Protein AF-A0A2U1RMK5-F1 (afdb_monomer_lite)

Sequence (136 aa):
MNGTSLISNRWVVGVALLLYGALLWGGFQWIYRAEIELQRLAHATETPNPERTGRVYEAIMRSPVKRTNLETFVALGDLLERTERWNEAILVWRHTVAVAPENHGFRWRLALALHNAGRYTEAERYFAELLGEEAT

Foldseek 3Di:
DDPPPQVVDPVSVVVVVVVVVVVVVVVVCVLCVLVVLLVVLLPDPDQDDVVSLVVSLVSPVVDQDAPVCLVSLVSNLSNCVSNLVLVSSLVSLVRSCVRCVVDLVSLLSNLVSCVSVVVPVVSVVSVVVSVVVVVD

Structure (mmCIF, N/CA/C/O backbone):
data_AF-A0A2U1RMK5-F1
#
_entry.id   AF-A0A2U1RMK5-F1
#
loop_
_atom_site.group_PDB
_atom_site.id
_atom_site.type_symbol
_atom_site.label_atom_id
_atom_site.label_alt_id
_atom_site.label_comp_id
_atom_site.label_asym_id
_atom_site.label_entity_id
_atom_site.label_seq_id
_atom_site.pdbx_PDB_ins_code
_atom_site.Cartn_x
_atom_site.Cartn_y
_atom_site.Cartn_z
_atom_site.occupancy
_atom_site.B_iso_or_equiv
_atom_site.auth_seq_id
_atom_site.auth_comp_id
_atom_site.auth_asym_id
_atom_site.auth_atom_id
_atom_site.pdbx_PDB_model_num
ATOM 1 N N . MET A 1 1 ? 21.587 17.405 -53.757 1.00 44.19 1 MET A N 1
ATOM 2 C CA . MET A 1 1 ? 22.485 17.111 -52.616 1.00 44.19 1 MET A CA 1
ATOM 3 C C . MET A 1 1 ? 21.821 16.009 -51.809 1.00 44.19 1 MET A C 1
ATOM 5 O O . MET A 1 1 ? 20.700 16.189 -51.356 1.00 44.19 1 MET A O 1
ATOM 9 N N . ASN A 1 2 ? 22.432 14.825 -51.804 1.00 46.16 2 ASN A N 1
ATOM 10 C CA . ASN A 1 2 ? 21.753 13.548 -51.568 1.00 46.16 2 ASN A CA 1
ATOM 11 C C . ASN A 1 2 ? 21.594 13.261 -50.067 1.00 46.16 2 ASN A C 1
ATOM 13 O O . ASN A 1 2 ? 22.571 12.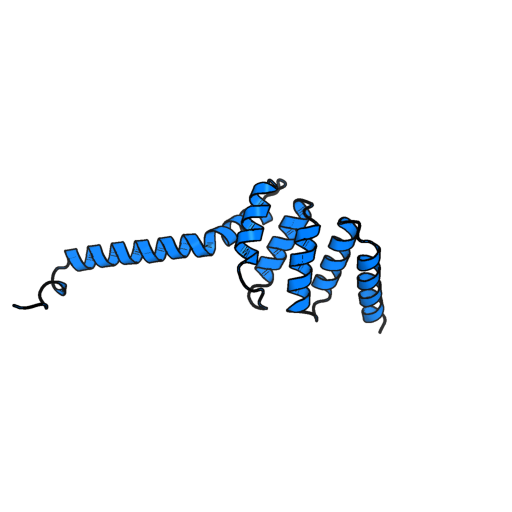941 -49.399 1.00 46.16 2 ASN A O 1
ATOM 17 N N . GLY A 1 3 ? 20.365 13.336 -49.548 1.00 57.88 3 GLY A N 1
ATOM 18 C CA . GLY A 1 3 ? 20.036 13.061 -48.139 1.00 57.88 3 GLY A CA 1
ATOM 19 C C . GLY A 1 3 ? 20.072 11.580 -47.728 1.00 57.88 3 GLY A C 1
ATOM 20 O O . GLY A 1 3 ? 19.752 11.255 -46.592 1.00 57.88 3 GLY A O 1
ATOM 21 N N . THR A 1 4 ? 20.455 10.670 -48.627 1.00 57.97 4 THR A N 1
ATOM 22 C CA . THR A 1 4 ? 20.404 9.212 -48.419 1.00 57.97 4 THR A CA 1
ATOM 23 C C . THR A 1 4 ? 21.724 8.584 -47.957 1.00 57.97 4 THR A C 1
ATOM 25 O O . THR A 1 4 ? 21.741 7.405 -47.613 1.00 57.97 4 THR A O 1
ATOM 28 N N . SER A 1 5 ? 22.833 9.332 -47.887 1.00 56.56 5 SER A N 1
ATOM 29 C CA . SER A 1 5 ? 24.145 8.774 -47.508 1.00 56.56 5 SER A CA 1
ATOM 30 C C . SER A 1 5 ? 24.371 8.631 -45.996 1.00 56.56 5 SER A C 1
ATOM 32 O O . SER A 1 5 ? 25.271 7.896 -45.590 1.00 56.56 5 SER A O 1
ATOM 34 N N . LEU A 1 6 ? 23.555 9.270 -45.147 1.00 56.69 6 LEU A N 1
ATOM 35 C CA . LEU A 1 6 ? 23.748 9.229 -43.689 1.00 56.69 6 LEU A CA 1
ATOM 36 C C . LEU A 1 6 ? 23.438 7.845 -43.081 1.00 56.69 6 LEU A C 1
ATOM 38 O O . LEU A 1 6 ? 24.065 7.445 -42.104 1.00 56.69 6 LEU A O 1
ATOM 42 N N . ILE A 1 7 ? 22.508 7.096 -43.687 1.00 58.53 7 ILE A N 1
ATOM 43 C CA . ILE A 1 7 ? 22.013 5.800 -43.183 1.00 58.53 7 ILE A CA 1
ATOM 44 C C . ILE A 1 7 ? 22.965 4.641 -43.558 1.00 58.53 7 ILE A C 1
ATOM 46 O O . ILE A 1 7 ? 22.939 3.584 -42.936 1.00 58.53 7 ILE A O 1
ATOM 50 N N . SER A 1 8 ? 23.869 4.837 -44.527 1.00 62.75 8 SER A N 1
ATOM 51 C CA . SER A 1 8 ? 24.834 3.806 -44.949 1.00 62.75 8 SER A CA 1
ATOM 52 C C . SER A 1 8 ? 26.025 3.656 -43.995 1.00 62.75 8 SER A C 1
ATOM 54 O O . SER A 1 8 ? 26.783 2.687 -44.107 1.00 62.75 8 SER A O 1
ATOM 56 N N . ASN A 1 9 ? 26.241 4.609 -43.085 1.00 75.38 9 ASN A N 1
ATOM 57 C CA . ASN A 1 9 ? 27.411 4.591 -42.221 1.00 75.38 9 ASN A CA 1
ATOM 58 C C . ASN A 1 9 ? 27.142 3.740 -40.969 1.00 75.38 9 ASN A C 1
ATOM 60 O O . ASN A 1 9 ? 26.417 4.156 -40.063 1.00 75.38 9 ASN A O 1
ATOM 64 N N . ARG A 1 10 ? 27.752 2.546 -40.909 1.00 73.88 10 ARG A N 1
ATOM 65 C CA . ARG A 1 10 ? 27.575 1.562 -39.818 1.00 73.88 10 ARG A CA 1
ATOM 66 C C . ARG A 1 10 ? 27.809 2.165 -38.427 1.00 73.88 10 ARG A C 1
ATOM 68 O O . ARG A 1 10 ? 27.163 1.748 -37.471 1.00 73.88 10 ARG A O 1
ATOM 75 N N . TRP A 1 11 ? 28.692 3.160 -38.318 1.00 77.56 11 TRP A N 1
ATOM 76 C CA . TRP A 1 11 ? 28.958 3.869 -37.065 1.00 77.56 11 TRP A CA 1
ATOM 77 C C . TRP A 1 11 ? 27.783 4.752 -36.614 1.00 77.56 11 TRP A C 1
ATOM 79 O O . TRP A 1 11 ? 27.412 4.711 -35.446 1.00 77.56 11 TRP A O 1
ATOM 89 N N . VAL A 1 12 ? 27.141 5.481 -37.533 1.00 83.12 12 VAL A N 1
ATOM 90 C CA . VAL A 1 12 ? 25.983 6.342 -37.218 1.00 83.12 12 VAL A CA 1
ATOM 91 C C . VAL A 1 12 ? 24.797 5.495 -36.760 1.00 83.12 12 VAL A C 1
ATOM 93 O O . VAL A 1 12 ? 24.150 5.830 -35.771 1.00 83.12 12 VAL A O 1
ATOM 96 N N . VAL A 1 13 ? 24.560 4.356 -37.419 1.00 82.31 13 VAL A N 1
ATOM 97 C CA . VAL A 1 13 ? 23.532 3.388 -37.004 1.00 82.31 13 VAL A CA 1
ATOM 98 C C . VAL A 1 13 ? 23.850 2.809 -35.621 1.00 82.31 13 VAL A C 1
ATOM 100 O O . VAL A 1 13 ? 22.961 2.716 -34.780 1.00 82.31 13 VAL A O 1
ATOM 103 N N . GLY A 1 14 ? 25.117 2.481 -35.346 1.00 85.25 14 GLY A N 1
ATOM 104 C CA . GLY A 1 14 ? 25.553 2.008 -34.029 1.00 85.25 14 GLY A CA 1
ATOM 105 C C . GLY A 1 14 ? 25.320 3.033 -32.915 1.00 85.25 14 GLY A C 1
ATOM 106 O O . GLY A 1 14 ? 24.759 2.693 -31.877 1.00 85.25 14 GLY A O 1
ATOM 107 N N . VAL A 1 15 ? 25.679 4.300 -33.142 1.00 87.56 15 VAL A N 1
ATOM 108 C CA . VAL A 1 15 ? 25.441 5.388 -32.178 1.00 87.56 15 VAL A CA 1
ATOM 109 C C . VAL A 1 15 ? 23.943 5.628 -31.975 1.00 87.56 15 VAL A C 1
ATOM 111 O O . VAL A 1 15 ? 23.498 5.767 -30.838 1.00 87.56 15 VAL A O 1
ATOM 114 N N . ALA A 1 16 ? 23.147 5.613 -33.047 1.00 84.88 16 ALA A N 1
ATOM 115 C CA . ALA A 1 16 ? 21.697 5.762 -32.953 1.00 84.88 16 ALA A CA 1
ATOM 116 C C . ALA A 1 16 ? 21.050 4.630 -32.134 1.00 84.88 16 ALA A C 1
ATOM 118 O O . ALA A 1 16 ? 20.191 4.899 -31.296 1.00 84.88 16 ALA A O 1
ATOM 119 N N . LEU A 1 17 ? 21.501 3.383 -32.311 1.00 89.44 17 LEU A N 1
ATOM 120 C CA . LEU A 1 17 ? 21.035 2.237 -31.525 1.00 89.44 17 LEU A CA 1
ATOM 121 C C . LEU A 1 17 ? 21.429 2.344 -30.047 1.00 89.44 17 LEU A C 1
ATOM 123 O O . LEU A 1 17 ? 20.614 2.029 -29.183 1.00 89.44 17 LEU A O 1
ATOM 127 N N . LEU A 1 18 ? 22.639 2.824 -29.741 1.00 90.31 18 LEU A N 1
ATOM 128 C CA . LEU A 1 18 ? 23.075 3.050 -28.359 1.00 90.31 18 LEU A CA 1
ATOM 129 C C . LEU A 1 18 ? 22.246 4.138 -27.667 1.00 90.31 18 LEU A C 1
ATOM 131 O O . LEU A 1 18 ? 21.812 3.945 -26.532 1.00 90.31 18 LEU A O 1
ATOM 135 N N . LEU A 1 19 ? 21.979 5.255 -28.350 1.00 88.44 19 LEU A N 1
ATOM 136 C CA . LEU A 1 19 ? 21.134 6.327 -27.813 1.00 88.44 19 LEU A CA 1
ATOM 137 C C . LEU A 1 19 ? 19.687 5.861 -27.620 1.00 88.44 19 LEU A C 1
ATOM 139 O O . LEU A 1 19 ? 19.083 6.147 -26.587 1.00 88.44 19 LEU A O 1
ATOM 143 N N . TYR A 1 20 ? 19.151 5.099 -28.575 1.00 89.31 20 TYR A N 1
ATOM 144 C CA . TYR A 1 20 ? 17.823 4.500 -28.468 1.00 89.31 20 TYR A CA 1
ATOM 145 C C . TYR A 1 20 ? 17.737 3.525 -27.284 1.00 89.31 20 TYR A C 1
ATOM 147 O O . TYR A 1 20 ? 16.811 3.611 -26.478 1.00 89.31 20 TYR A O 1
ATOM 155 N N . GLY A 1 21 ? 18.742 2.660 -27.115 1.00 90.44 21 GLY A N 1
ATOM 156 C CA . GLY A 1 21 ? 18.846 1.755 -25.971 1.00 90.44 21 GLY A CA 1
ATOM 157 C C . GLY A 1 21 ? 18.919 2.493 -24.634 1.00 90.44 21 GLY A C 1
ATOM 158 O O . GLY A 1 21 ? 18.223 2.117 -23.695 1.00 90.44 21 GLY A O 1
ATOM 159 N N . ALA A 1 22 ? 19.691 3.581 -24.550 1.00 87.75 22 ALA A N 1
ATOM 160 C CA . ALA A 1 22 ? 19.784 4.403 -23.344 1.00 87.75 22 ALA A CA 1
ATOM 161 C C . ALA A 1 22 ? 18.449 5.086 -22.992 1.00 87.75 22 ALA A C 1
ATOM 163 O O . ALA A 1 22 ? 18.079 5.138 -21.818 1.00 87.75 22 ALA A O 1
ATOM 164 N N . LEU A 1 23 ? 17.699 5.556 -23.995 1.00 87.38 23 LEU A N 1
ATOM 165 C CA . LEU A 1 23 ? 16.365 6.131 -23.802 1.00 87.38 23 LEU A CA 1
ATOM 166 C C . LEU A 1 23 ? 15.363 5.094 -23.285 1.00 87.38 23 LEU A C 1
ATOM 168 O O . LEU A 1 23 ? 14.650 5.358 -22.315 1.00 87.38 23 LEU A O 1
ATOM 172 N N . LEU A 1 24 ? 15.335 3.906 -23.898 1.00 88.38 24 LEU A N 1
ATOM 173 C CA . LEU A 1 24 ? 14.484 2.804 -23.449 1.00 88.38 24 LEU A CA 1
ATOM 174 C C . LEU A 1 24 ? 14.847 2.356 -22.029 1.00 88.38 24 LEU A C 1
ATOM 176 O O . LEU A 1 24 ? 13.962 2.183 -21.193 1.00 88.38 24 LEU A O 1
ATOM 180 N N . TRP A 1 25 ? 16.141 2.218 -21.737 1.00 85.00 25 TRP A N 1
ATOM 181 C CA . TRP A 1 25 ? 16.637 1.828 -20.419 1.00 85.00 25 TRP A CA 1
ATOM 182 C C . TRP A 1 25 ? 16.280 2.854 -19.339 1.00 85.00 25 TRP A C 1
ATOM 184 O O . TRP A 1 25 ? 15.797 2.485 -18.270 1.00 85.00 25 TRP A O 1
ATOM 194 N N . GLY A 1 26 ? 16.461 4.148 -19.619 1.00 84.69 26 GLY A N 1
ATOM 195 C CA . GLY A 1 26 ? 16.088 5.226 -18.703 1.00 84.69 26 GLY A CA 1
ATOM 196 C C . GLY A 1 26 ? 14.582 5.274 -18.437 1.00 84.69 26 GLY A C 1
ATOM 197 O O . GLY A 1 26 ? 14.165 5.394 -17.285 1.00 84.69 26 GLY A O 1
ATOM 198 N N . GLY A 1 27 ? 13.764 5.108 -19.482 1.00 79.75 27 GLY A N 1
ATOM 199 C CA . GLY A 1 27 ? 12.308 5.016 -19.351 1.00 79.75 27 GLY A CA 1
ATOM 200 C C . GLY A 1 27 ? 11.871 3.810 -18.516 1.00 79.75 27 GLY A C 1
ATOM 201 O O . GLY A 1 27 ? 11.044 3.951 -17.617 1.00 79.75 27 GLY A O 1
ATOM 202 N N . PHE A 1 28 ? 12.482 2.643 -18.747 1.00 79.38 28 PHE A N 1
ATOM 203 C CA . PHE A 1 28 ? 12.240 1.433 -17.959 1.00 79.38 28 PHE A CA 1
ATOM 204 C C . PHE A 1 28 ? 12.594 1.642 -16.481 1.00 79.38 28 PHE A C 1
ATOM 206 O O . PHE A 1 28 ? 11.780 1.366 -15.603 1.00 79.38 28 PHE A O 1
ATOM 213 N N . GLN A 1 29 ? 13.767 2.209 -16.192 1.00 76.31 29 GLN A N 1
ATOM 214 C CA . GLN A 1 29 ? 14.163 2.529 -14.821 1.00 76.31 29 GLN A CA 1
ATOM 215 C C . GLN A 1 29 ? 13.163 3.476 -14.151 1.00 76.31 29 GLN A C 1
ATOM 217 O O . GLN A 1 29 ? 12.766 3.228 -13.019 1.00 76.31 29 GLN A O 1
ATOM 222 N N . TRP A 1 30 ? 12.705 4.526 -14.835 1.00 73.25 30 TRP A N 1
ATOM 223 C CA . TRP A 1 30 ? 11.747 5.474 -14.261 1.00 73.25 30 TRP A CA 1
ATOM 224 C C . TRP A 1 30 ? 10.415 4.801 -13.903 1.00 73.25 30 TRP A C 1
ATOM 226 O O . TRP A 1 30 ? 9.907 5.008 -12.801 1.00 73.25 30 TRP A O 1
ATOM 236 N N . ILE A 1 31 ? 9.873 3.977 -14.805 1.00 72.88 31 ILE A N 1
ATOM 237 C CA . ILE A 1 31 ? 8.565 3.329 -14.628 1.00 72.88 31 ILE A CA 1
ATOM 238 C C . ILE A 1 31 ? 8.600 2.291 -13.498 1.00 72.88 31 ILE A C 1
ATOM 240 O O . ILE A 1 31 ? 7.694 2.264 -12.671 1.00 72.88 31 ILE A O 1
ATOM 244 N N . TYR A 1 32 ? 9.650 1.468 -13.420 1.00 80.19 32 TYR A N 1
ATOM 245 C CA . TYR A 1 32 ? 9.694 0.336 -12.485 1.00 80.19 32 TYR A CA 1
ATOM 246 C C . TYR A 1 32 ? 10.392 0.637 -11.157 1.00 80.19 32 TYR A C 1
ATOM 248 O O . TYR A 1 32 ? 10.329 -0.179 -10.240 1.00 80.19 32 TYR A O 1
ATOM 256 N N . ARG A 1 33 ? 11.045 1.796 -11.000 1.00 83.69 33 ARG A N 1
ATOM 257 C CA . ARG A 1 33 ? 11.794 2.112 -9.771 1.00 83.69 33 ARG A CA 1
ATOM 258 C C . ARG A 1 33 ? 10.930 2.053 -8.512 1.00 83.69 33 ARG A C 1
ATOM 260 O O . ARG A 1 33 ? 11.400 1.539 -7.502 1.00 83.69 33 ARG A O 1
ATOM 267 N N . ALA A 1 34 ? 9.706 2.579 -8.561 1.00 79.75 34 ALA A N 1
ATOM 268 C CA . ALA A 1 34 ? 8.802 2.561 -7.409 1.00 79.75 34 ALA A CA 1
ATOM 269 C C . ALA A 1 34 ? 8.343 1.135 -7.067 1.00 79.75 34 ALA A C 1
ATOM 271 O O . ALA A 1 34 ? 8.324 0.777 -5.895 1.00 79.75 34 ALA A O 1
ATOM 272 N N . GLU A 1 35 ? 8.061 0.316 -8.084 1.00 81.94 35 GLU A N 1
ATOM 273 C CA . GLU A 1 35 ? 7.657 -1.084 -7.918 1.00 81.94 35 GLU A CA 1
ATOM 274 C C . GLU A 1 35 ? 8.782 -1.932 -7.311 1.00 81.94 35 GLU A C 1
ATOM 276 O O . GLU A 1 35 ? 8.570 -2.694 -6.373 1.00 81.94 35 GLU A O 1
ATOM 281 N N . ILE A 1 36 ? 10.013 -1.756 -7.801 1.00 83.50 36 ILE A N 1
ATOM 282 C CA . ILE A 1 36 ? 11.187 -2.470 -7.285 1.00 83.50 36 ILE A CA 1
ATOM 283 C C . ILE A 1 36 ? 11.448 -2.081 -5.827 1.00 83.50 36 ILE A C 1
ATOM 285 O O . ILE A 1 36 ? 11.740 -2.943 -4.998 1.00 83.50 36 ILE A O 1
ATOM 289 N N . GLU A 1 37 ? 11.352 -0.790 -5.499 1.00 84.06 37 GLU A N 1
ATOM 290 C CA . GLU A 1 37 ? 11.482 -0.332 -4.115 1.00 84.06 37 GLU A CA 1
ATOM 291 C C . GLU A 1 37 ? 10.349 -0.873 -3.240 1.00 84.06 37 GLU A C 1
ATOM 293 O O . GLU A 1 37 ? 10.626 -1.342 -2.140 1.00 84.06 37 GLU A O 1
ATOM 298 N N . LEU A 1 38 ? 9.107 -0.907 -3.729 1.00 84.81 38 LEU A N 1
ATOM 299 C CA . LEU A 1 38 ? 7.997 -1.523 -3.007 1.00 84.81 38 LEU A CA 1
ATOM 300 C C . LEU A 1 38 ? 8.294 -2.985 -2.672 1.00 84.81 38 LEU A C 1
ATOM 302 O O . LEU A 1 38 ? 8.212 -3.360 -1.507 1.00 84.81 38 LEU A O 1
ATOM 306 N N . GLN A 1 39 ? 8.687 -3.792 -3.659 1.00 84.81 39 GLN A N 1
ATOM 307 C CA . GLN A 1 39 ? 8.994 -5.210 -3.450 1.00 84.81 39 GLN A CA 1
ATOM 308 C C . GLN A 1 39 ? 10.136 -5.409 -2.449 1.00 84.81 39 GLN A C 1
ATOM 310 O O . GLN A 1 39 ? 10.061 -6.268 -1.571 1.00 84.81 39 GLN A O 1
ATOM 315 N N . ARG A 1 40 ? 11.180 -4.575 -2.527 1.00 84.44 40 ARG A N 1
ATOM 316 C CA . ARG A 1 40 ? 12.282 -4.596 -1.557 1.00 84.44 40 ARG A CA 1
ATOM 317 C C . ARG A 1 40 ? 11.807 -4.288 -0.144 1.00 84.44 40 ARG A C 1
ATOM 319 O O . ARG A 1 40 ? 12.178 -5.005 0.777 1.00 84.44 40 ARG A O 1
ATOM 326 N N . LEU A 1 41 ? 11.011 -3.236 0.038 1.00 84.69 41 LEU A N 1
ATOM 327 C CA . LEU A 1 41 ? 10.531 -2.827 1.361 1.00 84.69 41 LEU A CA 1
ATOM 328 C C . LEU A 1 41 ? 9.489 -3.810 1.911 1.00 84.69 41 LEU A C 1
ATOM 330 O O . LEU A 1 41 ? 9.473 -4.069 3.112 1.00 84.69 41 LEU A O 1
ATOM 334 N N . ALA A 1 42 ? 8.666 -4.397 1.042 1.00 80.88 42 ALA A N 1
ATOM 335 C CA . ALA A 1 42 ? 7.703 -5.429 1.400 1.00 80.88 42 ALA A CA 1
ATOM 336 C C . ALA A 1 42 ? 8.397 -6.699 1.918 1.00 80.88 42 ALA A C 1
ATOM 338 O O . ALA A 1 42 ? 7.946 -7.271 2.906 1.00 80.88 42 ALA A O 1
ATOM 339 N N . HIS A 1 43 ? 9.514 -7.108 1.305 1.00 81.81 43 HIS A N 1
ATOM 340 C CA . HIS A 1 43 ? 10.298 -8.275 1.734 1.00 81.81 43 HIS A CA 1
ATOM 341 C C . HIS A 1 43 ? 11.357 -7.975 2.799 1.00 81.81 43 HIS A C 1
ATOM 343 O O . HIS A 1 43 ? 11.925 -8.905 3.372 1.00 81.81 43 HIS A O 1
ATOM 349 N N . ALA A 1 44 ? 11.643 -6.702 3.079 1.00 80.75 44 ALA A N 1
ATOM 350 C CA . ALA A 1 44 ? 12.551 -6.328 4.152 1.00 80.75 44 ALA A CA 1
ATOM 351 C C . ALA A 1 44 ? 11.982 -6.808 5.492 1.00 80.75 44 ALA A C 1
ATOM 353 O O . ALA A 1 44 ? 10.842 -6.497 5.828 1.00 80.75 44 ALA A O 1
ATOM 354 N N . THR A 1 45 ? 12.773 -7.551 6.263 1.00 72.62 45 THR A N 1
ATOM 355 C CA . THR A 1 45 ? 12.391 -8.032 7.600 1.00 72.62 45 THR A CA 1
ATOM 356 C C . THR A 1 45 ? 12.339 -6.897 8.623 1.00 72.62 45 THR A C 1
ATOM 358 O O . THR A 1 45 ? 11.519 -6.926 9.536 1.00 72.62 45 THR A O 1
ATOM 361 N N . GLU A 1 46 ? 13.170 -5.871 8.441 1.00 78.12 46 GLU A N 1
ATOM 362 C CA . GLU A 1 46 ? 13.159 -4.645 9.241 1.00 78.12 46 GLU A CA 1
ATOM 363 C C . GLU A 1 46 ? 12.002 -3.725 8.836 1.00 78.12 46 GLU A C 1
ATOM 365 O O . GLU A 1 46 ? 11.613 -3.676 7.665 1.00 78.12 46 GLU A O 1
ATOM 370 N N . THR A 1 47 ? 11.450 -2.988 9.805 1.00 74.19 47 THR A N 1
ATOM 371 C CA . THR A 1 47 ? 10.403 -1.993 9.558 1.00 74.19 47 THR A CA 1
ATOM 372 C C . THR A 1 47 ? 10.959 -0.867 8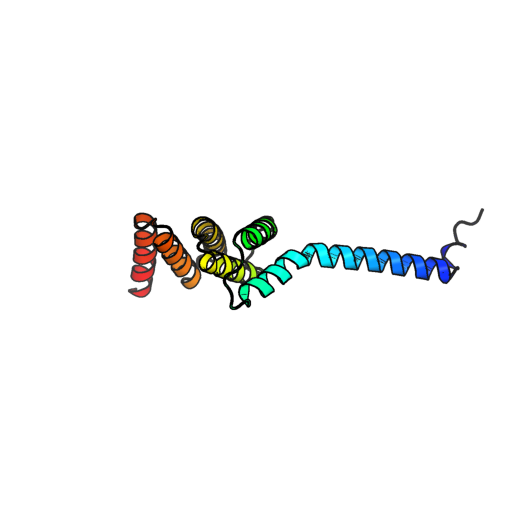.680 1.00 74.19 47 THR A C 1
ATOM 374 O O . THR A 1 47 ? 11.912 -0.181 9.062 1.00 74.19 47 THR A O 1
ATOM 377 N N . PRO A 1 48 ? 10.410 -0.667 7.470 1.00 75.88 48 PRO A N 1
ATOM 378 C CA . PRO A 1 48 ? 10.923 0.341 6.554 1.00 75.88 48 PRO A CA 1
ATOM 379 C C . PRO A 1 48 ? 10.773 1.756 7.115 1.00 75.88 48 PRO A C 1
ATOM 381 O O . PRO A 1 48 ? 9.773 2.078 7.750 1.00 75.88 48 PRO A O 1
ATOM 384 N N . ASN A 1 49 ? 11.748 2.627 6.836 1.00 82.06 49 ASN A N 1
ATOM 385 C CA . ASN A 1 49 ? 11.663 4.033 7.234 1.00 82.06 49 ASN A CA 1
ATOM 386 C C . ASN A 1 49 ? 10.378 4.672 6.648 1.00 82.06 49 ASN A C 1
ATOM 388 O O . ASN A 1 49 ? 10.195 4.616 5.422 1.00 82.06 49 ASN A O 1
ATOM 392 N N . PRO A 1 50 ? 9.530 5.317 7.475 1.00 80.38 50 PRO A N 1
ATOM 393 C CA . PRO A 1 50 ? 8.261 5.903 7.042 1.00 80.38 50 PRO A CA 1
ATOM 394 C C . PRO A 1 50 ? 8.408 6.921 5.902 1.00 80.38 50 PRO A C 1
ATOM 396 O O . PRO A 1 50 ? 7.539 6.995 5.034 1.00 80.38 50 PRO A O 1
ATOM 399 N N . GLU A 1 51 ? 9.527 7.650 5.826 1.00 85.38 51 GLU A N 1
ATOM 400 C CA . GLU A 1 51 ? 9.791 8.592 4.730 1.00 85.38 51 GLU A CA 1
ATOM 401 C C . GLU A 1 51 ? 9.946 7.888 3.375 1.00 85.38 51 GLU A C 1
ATOM 403 O O . GLU A 1 51 ? 9.507 8.386 2.334 1.00 85.38 51 GLU A O 1
ATOM 408 N N . ARG A 1 52 ? 10.582 6.708 3.359 1.00 85.06 52 ARG A N 1
ATOM 409 C CA . ARG A 1 52 ? 10.733 5.915 2.130 1.00 85.06 52 ARG A CA 1
ATOM 410 C C . ARG A 1 52 ? 9.384 5.368 1.690 1.00 85.06 52 ARG A C 1
ATOM 412 O O . ARG A 1 52 ? 9.061 5.466 0.508 1.00 85.06 52 ARG A O 1
ATOM 419 N N . THR A 1 53 ? 8.592 4.882 2.642 1.00 87.06 53 THR A N 1
ATOM 420 C CA . THR A 1 53 ? 7.230 4.411 2.388 1.00 87.06 53 THR A CA 1
ATOM 421 C C . THR A 1 53 ? 6.350 5.514 1.801 1.00 87.06 53 THR A C 1
ATOM 423 O O . THR A 1 53 ? 5.647 5.258 0.829 1.00 87.06 53 THR A O 1
ATOM 426 N N . GLY A 1 54 ? 6.445 6.753 2.298 1.00 88.12 54 GLY A N 1
ATOM 427 C CA . GLY A 1 54 ? 5.702 7.894 1.744 1.00 88.12 54 GLY A CA 1
ATOM 428 C C . GLY A 1 54 ? 6.007 8.172 0.282 1.00 88.12 54 GLY A C 1
ATOM 429 O O . GLY A 1 54 ? 5.090 8.332 -0.521 1.00 88.12 54 GLY A O 1
ATOM 430 N N . ARG A 1 55 ? 7.284 8.127 -0.107 1.00 88.69 55 ARG A N 1
ATOM 431 C CA . ARG A 1 55 ? 7.666 8.321 -1.513 1.00 88.69 55 ARG A CA 1
ATOM 432 C C . ARG A 1 55 ? 7.140 7.216 -2.427 1.00 88.69 55 ARG A C 1
ATOM 434 O O . ARG A 1 55 ? 6.716 7.506 -3.543 1.00 88.69 55 ARG A O 1
ATOM 441 N N . VAL A 1 56 ? 7.180 5.964 -1.970 1.00 89.56 56 VAL A N 1
ATOM 442 C CA . VAL A 1 56 ? 6.648 4.822 -2.730 1.00 89.56 56 VAL A CA 1
ATOM 443 C C . VAL A 1 56 ? 5.126 4.928 -2.858 1.00 89.56 56 VAL A C 1
ATOM 445 O O . VAL A 1 56 ? 4.605 4.783 -3.961 1.00 89.56 56 VAL A O 1
ATOM 448 N N . TYR A 1 57 ? 4.433 5.281 -1.772 1.00 90.94 57 TYR A N 1
ATOM 449 C CA . TYR A 1 57 ? 2.994 5.544 -1.772 1.00 90.94 57 TYR A CA 1
ATOM 450 C C . TYR A 1 57 ? 2.608 6.608 -2.802 1.00 90.94 57 TYR A C 1
ATOM 452 O O . TYR A 1 57 ? 1.777 6.345 -3.669 1.00 90.94 57 TYR A O 1
ATOM 460 N N . GLU A 1 58 ? 3.247 7.780 -2.773 1.00 91.06 58 GLU A N 1
ATOM 461 C CA . GLU A 1 58 ? 2.948 8.857 -3.721 1.00 91.06 58 GLU A CA 1
ATOM 462 C C . GLU A 1 58 ? 3.211 8.452 -5.174 1.00 91.06 58 GLU A C 1
ATOM 464 O O . GLU A 1 58 ? 2.443 8.811 -6.068 1.00 91.06 58 GLU A O 1
ATOM 469 N N . ALA A 1 59 ? 4.292 7.713 -5.431 1.00 89.88 59 ALA A N 1
ATOM 470 C CA . ALA A 1 59 ? 4.633 7.266 -6.776 1.00 89.88 59 ALA A CA 1
ATOM 471 C C . ALA A 1 59 ? 3.593 6.282 -7.334 1.00 89.88 59 ALA A C 1
ATOM 473 O O . ALA A 1 59 ? 3.197 6.412 -8.492 1.00 89.88 59 ALA A O 1
ATOM 474 N N . ILE A 1 60 ? 3.131 5.337 -6.511 1.00 89.94 60 ILE A N 1
ATOM 475 C CA . ILE A 1 60 ? 2.168 4.308 -6.920 1.00 89.94 60 ILE A CA 1
ATOM 476 C C . ILE A 1 60 ? 0.756 4.887 -7.024 1.00 89.94 60 ILE A C 1
ATOM 478 O O . ILE A 1 60 ? 0.075 4.643 -8.017 1.00 89.94 60 ILE A O 1
ATOM 482 N N . MET A 1 61 ? 0.331 5.715 -6.065 1.00 89.81 61 MET A N 1
ATOM 483 C CA . MET A 1 61 ? -1.011 6.315 -6.052 1.00 89.81 61 MET A CA 1
ATOM 484 C C . MET A 1 61 ? -1.264 7.317 -7.184 1.00 89.81 61 MET A C 1
ATOM 486 O O . MET A 1 61 ? -2.414 7.645 -7.464 1.00 89.81 61 MET A O 1
ATOM 490 N N . ARG A 1 62 ? -0.219 7.794 -7.875 1.00 89.00 62 ARG A N 1
ATOM 491 C CA . ARG A 1 62 ? -0.379 8.550 -9.133 1.00 89.00 62 ARG A CA 1
ATOM 492 C C . ARG A 1 62 ? -0.921 7.690 -10.274 1.00 89.00 62 ARG A C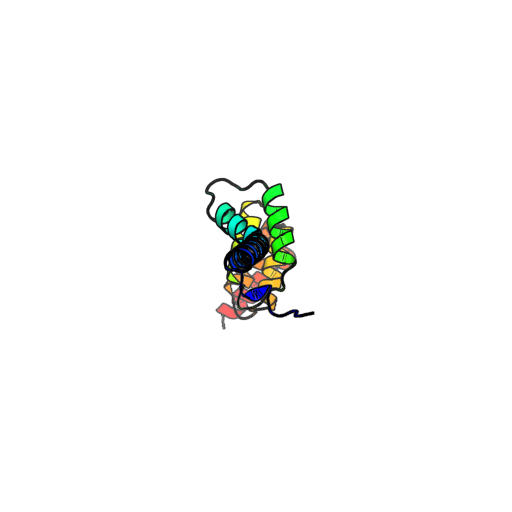 1
ATOM 494 O O . ARG A 1 62 ? -1.471 8.231 -11.231 1.00 89.00 62 ARG A O 1
ATOM 501 N N . SER A 1 63 ? -0.732 6.376 -10.204 1.00 85.31 63 SER A N 1
ATOM 502 C CA . SER A 1 63 ? -1.245 5.432 -11.189 1.00 85.31 63 SER A CA 1
ATOM 503 C C . SER A 1 63 ? -2.687 5.044 -10.849 1.00 85.31 63 SER A C 1
ATOM 505 O O . SER A 1 63 ? -3.002 4.825 -9.679 1.00 85.31 63 SER A O 1
ATOM 507 N N . PRO A 1 64 ? -3.588 4.922 -11.841 1.00 85.62 64 PRO A N 1
ATOM 508 C CA . PRO A 1 64 ? -4.949 4.471 -11.582 1.00 85.62 64 PRO A CA 1
ATOM 509 C C . PRO A 1 64 ? -4.971 3.032 -11.049 1.00 85.62 64 PRO A C 1
ATOM 511 O O . PRO A 1 64 ? -4.334 2.131 -11.608 1.00 85.62 64 PRO A O 1
ATOM 514 N N . VAL A 1 65 ? -5.778 2.811 -10.009 1.00 86.62 65 VAL A N 1
ATOM 515 C CA . VAL A 1 65 ? -6.064 1.473 -9.481 1.00 86.62 65 VAL A CA 1
ATOM 516 C C . VAL A 1 65 ? -6.933 0.727 -10.490 1.00 86.62 65 VAL A C 1
ATOM 518 O O . VAL A 1 65 ? -8.003 1.190 -10.881 1.00 86.62 65 VAL A O 1
ATOM 521 N N . LYS A 1 66 ? -6.450 -0.422 -10.952 1.00 88.31 66 LYS A N 1
ATOM 522 C CA . LYS A 1 66 ? -7.091 -1.290 -11.939 1.00 88.31 66 LYS A CA 1
ATOM 523 C C . LYS A 1 66 ? -7.077 -2.720 -11.424 1.00 88.31 66 LYS A C 1
ATOM 525 O O . LYS A 1 66 ? -6.220 -3.117 -10.648 1.00 88.31 66 LYS A O 1
ATOM 530 N N . ARG A 1 67 ? -7.981 -3.552 -11.933 1.00 84.75 67 ARG A N 1
ATOM 531 C CA . ARG A 1 67 ? -8.038 -4.964 -11.529 1.00 84.75 67 ARG A CA 1
ATOM 532 C C . ARG A 1 67 ? -6.730 -5.721 -11.818 1.00 84.75 67 ARG A C 1
ATOM 534 O O . ARG A 1 67 ? -6.363 -6.614 -11.070 1.00 84.75 67 ARG A O 1
ATOM 541 N N . THR A 1 68 ? -6.001 -5.319 -12.861 1.00 87.38 68 THR A N 1
ATOM 542 C CA . THR A 1 68 ? -4.728 -5.928 -13.281 1.00 87.38 68 THR A CA 1
ATOM 543 C C . THR A 1 68 ? -3.525 -5.565 -12.411 1.00 87.38 68 THR A C 1
ATOM 545 O O . THR A 1 68 ? -2.507 -6.231 -12.524 1.00 87.38 68 THR A O 1
ATOM 548 N N . ASN A 1 69 ? -3.592 -4.502 -11.603 1.00 87.00 69 ASN A N 1
ATOM 549 C CA . ASN A 1 69 ? -2.482 -4.064 -10.746 1.00 87.00 69 ASN A CA 1
ATOM 550 C C . ASN A 1 69 ? -2.833 -4.120 -9.251 1.00 87.00 69 ASN A C 1
ATOM 552 O O . ASN A 1 69 ? -2.129 -3.528 -8.439 1.00 87.00 69 ASN A O 1
ATOM 556 N N . LEU A 1 70 ? -3.895 -4.843 -8.873 1.00 89.12 70 LEU A N 1
ATOM 557 C CA . LEU A 1 70 ? -4.315 -4.972 -7.475 1.00 89.12 70 LEU A CA 1
ATOM 558 C C . LEU A 1 70 ? -3.216 -5.553 -6.583 1.00 89.12 70 LEU A C 1
ATOM 560 O O . LEU A 1 70 ? -3.093 -5.118 -5.446 1.00 89.12 70 LEU A O 1
ATOM 564 N N . GLU A 1 71 ? -2.396 -6.472 -7.093 1.00 87.69 71 GLU A N 1
ATOM 565 C CA . GLU A 1 71 ? -1.281 -7.065 -6.340 1.00 87.69 71 GLU A CA 1
ATOM 566 C C . GLU A 1 71 ? -0.280 -6.008 -5.849 1.00 87.69 71 GLU A C 1
ATOM 568 O O . GLU A 1 71 ? 0.123 -6.033 -4.688 1.00 87.69 71 GLU A O 1
ATOM 573 N N . THR A 1 72 ? 0.044 -5.016 -6.685 1.00 90.00 72 THR A N 1
ATOM 574 C CA . THR A 1 72 ? 0.884 -3.871 -6.304 1.00 90.00 72 THR A CA 1
ATOM 575 C C . THR A 1 72 ? 0.248 -3.066 -5.170 1.00 90.00 72 THR A C 1
ATOM 577 O O . THR A 1 72 ? 0.918 -2.701 -4.206 1.00 90.00 72 THR A O 1
ATOM 580 N N . PHE A 1 73 ? -1.060 -2.801 -5.245 1.00 91.62 73 PHE A N 1
ATOM 581 C CA . PHE A 1 73 ? -1.768 -2.067 -4.191 1.00 91.62 73 PHE A CA 1
ATOM 582 C C . PHE A 1 73 ? -1.903 -2.880 -2.902 1.00 91.62 73 PHE A C 1
ATOM 584 O O . PHE A 1 73 ? -1.858 -2.300 -1.822 1.00 91.62 73 PHE A O 1
ATOM 591 N N . VAL A 1 74 ? -2.001 -4.208 -2.994 1.00 91.69 74 VAL A N 1
ATOM 592 C CA . VAL A 1 74 ? -1.952 -5.098 -1.828 1.00 91.69 74 VAL A CA 1
ATOM 593 C C . VAL A 1 74 ? -0.591 -4.991 -1.149 1.00 91.69 74 VAL A C 1
ATOM 595 O O . VAL A 1 74 ? -0.541 -4.688 0.038 1.00 91.69 74 VAL A O 1
ATOM 598 N N . ALA A 1 75 ? 0.505 -5.131 -1.899 1.00 91.88 75 ALA A N 1
ATOM 599 C CA . ALA A 1 75 ? 1.854 -4.987 -1.353 1.00 91.88 75 ALA A CA 1
ATOM 600 C C . ALA A 1 75 ? 2.094 -3.591 -0.746 1.00 91.88 75 ALA A C 1
ATOM 602 O O . ALA A 1 75 ? 2.757 -3.459 0.284 1.00 91.88 75 ALA A O 1
ATOM 603 N N . LEU A 1 76 ? 1.531 -2.540 -1.354 1.00 92.69 76 LEU A N 1
ATOM 604 C CA . LEU A 1 76 ? 1.571 -1.186 -0.803 1.00 92.69 76 LEU A CA 1
ATOM 605 C C . LEU A 1 76 ? 0.786 -1.076 0.509 1.00 92.69 76 LEU A C 1
ATOM 607 O O . LEU A 1 76 ? 1.280 -0.468 1.456 1.00 92.69 76 LEU A O 1
ATOM 611 N N . GLY A 1 77 ? -0.404 -1.672 0.578 1.00 93.12 77 GLY A N 1
ATOM 612 C CA . GLY A 1 77 ? -1.197 -1.747 1.800 1.00 93.12 77 GLY A CA 1
ATOM 613 C C . GLY A 1 77 ? -0.443 -2.453 2.928 1.00 93.12 77 GLY A C 1
ATOM 614 O O . GLY A 1 77 ? -0.326 -1.890 4.013 1.00 93.12 77 GLY A O 1
ATOM 615 N N . ASP A 1 78 ? 0.164 -3.612 2.653 1.00 91.25 78 ASP A N 1
ATOM 616 C CA . ASP A 1 78 ? 1.007 -4.354 3.607 1.00 91.25 78 ASP A CA 1
ATOM 617 C C . ASP A 1 78 ? 2.136 -3.480 4.152 1.00 91.25 78 ASP A C 1
ATOM 619 O O . ASP A 1 78 ? 2.383 -3.423 5.357 1.00 91.25 78 ASP A O 1
ATOM 623 N N . LEU A 1 79 ? 2.831 -2.775 3.257 1.00 92.06 79 LEU A N 1
ATOM 624 C CA . LEU A 1 79 ? 3.930 -1.894 3.627 1.00 92.06 79 LEU A CA 1
ATOM 625 C C . LEU A 1 79 ? 3.456 -0.736 4.522 1.00 92.06 79 LEU A C 1
ATOM 627 O O . LEU A 1 79 ? 4.136 -0.373 5.485 1.00 92.06 79 LEU A O 1
ATOM 631 N N . LEU A 1 80 ? 2.299 -0.148 4.218 1.00 91.94 80 LEU A N 1
ATOM 632 C CA . LEU A 1 80 ? 1.726 0.945 5.004 1.00 91.94 80 LEU A CA 1
ATOM 633 C C . LEU A 1 80 ? 1.280 0.477 6.391 1.00 91.94 80 LEU A C 1
ATOM 635 O O . LEU A 1 80 ? 1.557 1.162 7.372 1.00 91.94 80 LEU A O 1
ATOM 639 N N . GLU A 1 81 ? 0.671 -0.703 6.488 1.00 90.50 81 GLU A N 1
ATOM 640 C CA . GLU A 1 81 ? 0.302 -1.323 7.766 1.00 90.50 81 GLU A CA 1
ATOM 641 C C . GLU A 1 81 ? 1.542 -1.615 8.620 1.00 90.50 81 GLU A C 1
ATOM 643 O O . GLU A 1 81 ? 1.584 -1.260 9.795 1.00 90.50 81 GLU A O 1
ATOM 648 N N . ARG A 1 82 ? 2.605 -2.165 8.019 1.00 88.69 82 ARG A N 1
ATOM 649 C CA . ARG A 1 82 ? 3.883 -2.429 8.709 1.00 88.69 82 ARG A CA 1
ATOM 650 C C . ARG A 1 82 ? 4.608 -1.173 9.186 1.00 88.69 82 ARG A C 1
ATOM 652 O O . ARG A 1 82 ? 5.457 -1.263 10.067 1.00 88.69 82 ARG A O 1
ATOM 659 N N . THR A 1 83 ? 4.320 -0.025 8.580 1.00 90.06 83 THR A N 1
ATOM 660 C CA . THR A 1 83 ? 4.875 1.276 8.983 1.00 90.06 83 THR A CA 1
ATOM 661 C C . THR A 1 83 ? 3.893 2.108 9.806 1.00 90.06 83 THR A C 1
ATOM 663 O O . THR A 1 83 ? 4.148 3.287 10.038 1.00 90.06 83 THR A O 1
ATOM 666 N N . GLU A 1 84 ? 2.781 1.504 10.244 1.00 90.56 84 GLU A N 1
ATOM 667 C CA . GLU A 1 84 ? 1.722 2.123 11.054 1.00 90.56 84 GLU A CA 1
ATOM 668 C C . GLU A 1 84 ? 1.083 3.368 10.414 1.00 90.56 84 GLU A C 1
ATOM 670 O O . GLU A 1 84 ? 0.476 4.214 11.075 1.00 90.56 84 GLU A O 1
ATOM 675 N N . ARG A 1 85 ? 1.165 3.493 9.086 1.00 91.44 85 ARG A N 1
ATOM 676 C CA . ARG A 1 85 ? 0.569 4.602 8.327 1.00 91.44 85 ARG A CA 1
ATOM 677 C C . ARG A 1 85 ? -0.875 4.275 7.971 1.00 91.44 85 ARG A C 1
ATOM 679 O O . ARG A 1 85 ? -1.266 4.225 6.804 1.00 91.44 85 ARG A O 1
ATOM 686 N N . TRP A 1 86 ? -1.681 4.059 9.009 1.00 92.62 86 TRP A N 1
ATOM 687 C CA . TRP A 1 86 ? -3.038 3.522 8.901 1.00 92.62 86 TRP A CA 1
ATOM 688 C C . TRP A 1 86 ? -3.960 4.366 8.016 1.00 92.62 86 TRP A C 1
ATOM 690 O O . TRP A 1 86 ? -4.726 3.820 7.229 1.00 92.62 86 TRP A O 1
ATOM 700 N N . ASN A 1 87 ? -3.849 5.697 8.073 1.00 92.44 87 ASN A N 1
ATOM 701 C CA . ASN A 1 87 ? -4.665 6.599 7.249 1.00 92.44 87 ASN A CA 1
ATOM 702 C C . ASN A 1 87 ? -4.445 6.393 5.743 1.00 92.44 87 ASN A C 1
ATOM 704 O O . ASN A 1 87 ? -5.401 6.421 4.970 1.00 92.44 87 ASN A O 1
ATOM 708 N N . GLU A 1 88 ? -3.205 6.154 5.326 1.00 93.75 88 GLU A N 1
ATOM 709 C CA . GLU A 1 88 ? -2.876 5.879 3.925 1.00 93.75 88 GLU A CA 1
ATOM 710 C C . GLU A 1 88 ? -3.255 4.453 3.535 1.00 93.75 88 GLU A C 1
ATOM 712 O O . GLU A 1 88 ? -3.806 4.253 2.454 1.00 93.75 88 GLU A O 1
ATOM 717 N N . ALA A 1 89 ? -3.055 3.478 4.431 1.00 94.62 89 ALA A N 1
ATOM 718 C CA . ALA A 1 89 ? -3.510 2.105 4.214 1.00 94.62 89 ALA A CA 1
ATOM 719 C C . ALA A 1 89 ? -5.028 2.059 3.963 1.00 94.62 89 ALA A C 1
ATOM 721 O O . ALA A 1 89 ? -5.481 1.434 3.008 1.00 94.62 89 ALA A O 1
ATOM 722 N N . ILE A 1 90 ? -5.816 2.804 4.748 1.00 95.00 90 ILE A N 1
ATOM 723 C CA . ILE A 1 90 ? -7.269 2.930 4.561 1.00 95.00 90 ILE A CA 1
ATOM 724 C C . ILE A 1 90 ? -7.613 3.444 3.159 1.00 95.00 90 ILE A C 1
ATOM 726 O O . ILE A 1 90 ? -8.553 2.941 2.544 1.00 95.00 90 ILE A O 1
ATOM 730 N N . LEU A 1 91 ? -6.892 4.447 2.647 1.00 94.25 91 LEU A N 1
ATOM 731 C CA . LEU A 1 91 ? -7.138 4.970 1.301 1.00 94.25 91 LEU A CA 1
ATOM 732 C C . LEU A 1 91 ? -6.851 3.907 0.240 1.00 94.25 91 LEU A C 1
ATOM 734 O O . LEU A 1 91 ? -7.698 3.673 -0.622 1.00 94.25 91 LEU A O 1
ATOM 738 N N . VAL A 1 92 ? -5.708 3.222 0.340 1.00 94.25 92 VAL A N 1
ATOM 739 C CA . VAL A 1 92 ? -5.343 2.130 -0.573 1.00 94.25 92 VAL A CA 1
ATOM 740 C C . VAL A 1 92 ? -6.414 1.038 -0.563 1.00 94.25 92 VAL A C 1
ATOM 742 O O . VAL A 1 92 ? -6.929 0.684 -1.625 1.00 94.25 92 VAL A O 1
ATOM 745 N N . TRP A 1 93 ? -6.837 0.575 0.617 1.00 94.56 93 TRP A N 1
ATOM 746 C CA . TRP A 1 93 ? -7.867 -0.458 0.740 1.00 94.56 93 TRP A CA 1
ATOM 747 C C . TRP A 1 93 ? -9.241 -0.009 0.237 1.00 94.56 93 TRP A C 1
ATOM 749 O O . TRP A 1 93 ? -9.959 -0.790 -0.381 1.00 94.56 93 TRP A O 1
ATOM 759 N N . ARG A 1 94 ? -9.618 1.262 0.418 1.00 93.81 94 ARG A N 1
ATOM 760 C CA . ARG A 1 94 ? -10.859 1.796 -0.173 1.00 93.81 94 ARG A CA 1
ATOM 761 C C . ARG A 1 94 ? -10.829 1.743 -1.694 1.00 93.81 94 ARG A C 1
ATOM 763 O O . ARG A 1 94 ? -11.836 1.393 -2.305 1.00 93.81 94 ARG A O 1
ATOM 770 N N . HIS A 1 95 ? -9.692 2.065 -2.307 1.00 92.88 95 HIS A N 1
ATOM 771 C CA . HIS A 1 95 ? -9.559 1.977 -3.756 1.00 92.88 95 HIS A CA 1
ATOM 772 C C . HIS A 1 95 ? -9.598 0.531 -4.257 1.00 92.88 95 HIS A C 1
ATOM 774 O O . HIS A 1 95 ? -10.249 0.268 -5.267 1.00 92.88 95 HIS A O 1
ATOM 780 N N . THR A 1 96 ? -8.958 -0.415 -3.564 1.00 92.69 96 THR A N 1
ATOM 781 C CA . THR A 1 96 ? -9.005 -1.827 -3.975 1.00 92.69 96 THR A CA 1
ATOM 782 C C . THR A 1 96 ? -10.404 -2.420 -3.818 1.00 92.69 96 THR A C 1
ATOM 784 O O . THR A 1 96 ? -10.867 -3.096 -4.736 1.00 92.69 96 THR A O 1
ATOM 787 N N . VAL A 1 97 ? -11.127 -2.090 -2.740 1.00 93.00 97 VAL A N 1
ATOM 788 C CA . VAL A 1 97 ? -12.540 -2.472 -2.552 1.00 93.00 97 VAL A CA 1
ATOM 789 C C . VAL A 1 97 ? -13.437 -1.852 -3.627 1.00 93.00 97 VAL A C 1
ATOM 791 O O . VAL A 1 97 ? -14.348 -2.513 -4.108 1.00 93.00 97 VAL A O 1
ATOM 794 N N . ALA A 1 98 ? -13.181 -0.616 -4.064 1.00 91.50 98 ALA A N 1
ATOM 795 C CA . ALA A 1 98 ? -13.962 -0.000 -5.140 1.00 91.50 98 ALA A CA 1
ATOM 796 C C . ALA A 1 98 ? -13.780 -0.705 -6.499 1.00 91.50 98 ALA A C 1
ATOM 798 O O 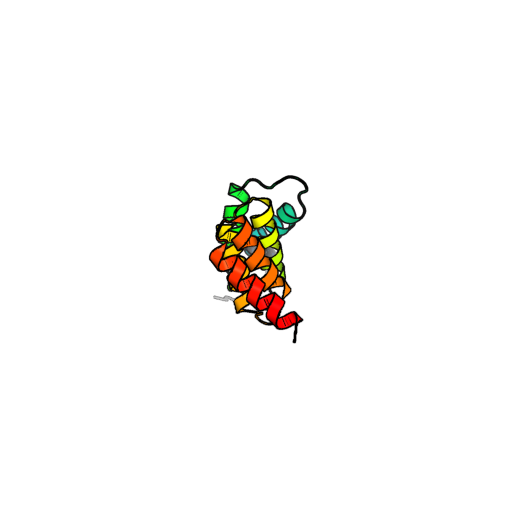. ALA A 1 98 ? -14.699 -0.719 -7.315 1.00 91.50 98 ALA A O 1
ATOM 799 N N . VAL A 1 99 ? -12.601 -1.283 -6.752 1.00 92.56 99 VAL A N 1
ATOM 800 C CA . VAL A 1 99 ? -12.278 -1.983 -8.009 1.00 92.56 99 VAL A CA 1
ATOM 801 C C . VAL A 1 99 ? -12.699 -3.455 -7.982 1.00 92.56 99 VAL A C 1
ATOM 803 O O . VAL A 1 99 ? -13.093 -3.998 -9.016 1.00 92.56 99 VAL A O 1
ATOM 806 N N . ALA A 1 100 ? -12.598 -4.103 -6.823 1.00 89.19 100 ALA A N 1
ATOM 807 C CA . ALA A 1 100 ? -12.967 -5.499 -6.608 1.00 89.19 100 ALA A CA 1
ATOM 808 C C . ALA A 1 100 ? -13.864 -5.624 -5.364 1.00 89.19 100 ALA A C 1
ATOM 810 O O . ALA A 1 100 ? -13.427 -6.160 -4.338 1.00 89.19 100 ALA A O 1
ATOM 811 N N . PRO A 1 101 ? -15.107 -5.109 -5.426 1.00 87.81 101 PRO A N 1
ATOM 812 C CA . PRO A 1 101 ? -16.017 -5.123 -4.288 1.00 87.81 101 PRO A CA 1
ATOM 813 C C . PRO A 1 101 ? -16.374 -6.539 -3.846 1.00 87.81 101 PRO A C 1
ATOM 815 O O . PRO A 1 101 ? -16.678 -6.731 -2.679 1.00 87.81 101 PRO A O 1
ATOM 818 N N . GLU A 1 102 ? -16.321 -7.529 -4.731 1.00 86.69 102 GLU A N 1
ATOM 819 C CA . GLU A 1 102 ? -16.601 -8.936 -4.435 1.00 86.69 102 GLU A CA 1
ATOM 820 C C . GLU A 1 102 ? -15.547 -9.612 -3.546 1.00 86.69 102 GLU A C 1
ATOM 822 O O . GLU A 1 102 ? -15.777 -10.703 -3.034 1.00 86.69 102 GLU A O 1
ATOM 827 N N . ASN A 1 103 ? -14.373 -9.001 -3.365 1.00 87.00 103 ASN A N 1
ATOM 828 C CA . ASN A 1 103 ? -13.312 -9.602 -2.573 1.00 87.00 103 ASN A CA 1
ATOM 829 C C . ASN A 1 103 ? -13.477 -9.253 -1.087 1.00 87.00 103 ASN A C 1
ATOM 831 O O . ASN A 1 103 ? -13.084 -8.174 -0.630 1.00 87.00 103 ASN A O 1
ATOM 835 N N . HIS A 1 104 ? -14.011 -10.206 -0.322 1.00 87.56 104 HIS A N 1
ATOM 836 C CA . HIS A 1 104 ? -14.220 -10.065 1.122 1.00 87.56 104 HIS A CA 1
ATOM 837 C C . HIS A 1 104 ? -12.904 -9.811 1.872 1.00 87.56 104 HIS A C 1
ATOM 839 O O . HIS A 1 104 ? -12.883 -9.058 2.844 1.00 87.56 104 HIS A O 1
ATOM 845 N N . GLY A 1 105 ? -11.780 -10.342 1.375 1.00 89.56 105 GLY A N 1
ATOM 846 C CA . GLY A 1 105 ? -10.458 -10.113 1.953 1.00 89.56 105 GLY A CA 1
ATOM 847 C C . GLY A 1 105 ? -10.057 -8.636 1.954 1.00 89.56 105 GLY A C 1
ATOM 848 O O . GLY A 1 105 ? -9.528 -8.147 2.948 1.00 89.56 105 GLY A O 1
ATOM 849 N N . PHE A 1 106 ? -10.359 -7.877 0.896 1.00 91.12 106 PHE A N 1
ATOM 850 C CA . PHE A 1 106 ? -10.041 -6.441 0.866 1.00 91.12 106 PHE A CA 1
ATOM 851 C C . PHE A 1 106 ? -10.923 -5.627 1.811 1.00 91.12 106 PHE A C 1
ATOM 853 O O . PHE A 1 106 ? -10.432 -4.707 2.466 1.00 91.12 106 PHE A O 1
ATOM 860 N N . ARG A 1 107 ? -12.204 -5.990 1.934 1.00 91.19 107 ARG A N 1
ATOM 861 C CA . ARG A 1 107 ? -13.113 -5.371 2.909 1.00 91.19 107 ARG A CA 1
ATOM 862 C C . ARG A 1 107 ? -12.663 -5.656 4.342 1.00 91.19 107 ARG A C 1
ATOM 864 O O . ARG A 1 107 ? -12.653 -4.743 5.162 1.00 91.19 107 ARG A O 1
ATOM 871 N N . TRP A 1 108 ? -12.220 -6.883 4.619 1.00 91.94 108 TRP A N 1
ATOM 872 C CA . TRP A 1 108 ? -11.662 -7.262 5.916 1.00 91.94 108 TRP A CA 1
ATOM 873 C C . TRP A 1 108 ? -10.426 -6.427 6.261 1.00 91.94 108 TRP A C 1
ATOM 875 O O . TRP A 1 108 ? -10.340 -5.856 7.347 1.00 91.94 108 TRP A O 1
ATOM 885 N N . ARG A 1 109 ? -9.488 -6.284 5.318 1.00 93.56 109 ARG A N 1
ATOM 886 C CA . ARG A 1 109 ? -8.288 -5.457 5.521 1.00 93.56 109 ARG A CA 1
ATOM 887 C C . ARG A 1 109 ? -8.612 -3.982 5.706 1.00 93.56 109 ARG A C 1
ATOM 889 O O . ARG A 1 109 ? -8.015 -3.339 6.562 1.00 93.56 109 ARG A O 1
ATOM 896 N N . LEU A 1 110 ? -9.602 -3.458 4.982 1.00 94.25 110 LEU A N 1
ATOM 897 C CA . LEU A 1 110 ? -10.106 -2.104 5.207 1.00 94.25 110 LEU A CA 1
ATOM 898 C C . LEU A 1 110 ? -10.667 -1.938 6.628 1.00 94.25 110 LEU A C 1
ATOM 900 O O . LEU A 1 110 ? -10.338 -0.960 7.297 1.00 94.25 110 LEU A O 1
ATOM 904 N N . ALA A 1 111 ? -11.490 -2.881 7.093 1.00 94.31 111 ALA A N 1
ATOM 905 C CA . ALA A 1 111 ? -12.059 -2.857 8.439 1.00 94.31 111 ALA A CA 1
ATOM 906 C C . ALA A 1 111 ? -10.965 -2.917 9.519 1.00 94.31 111 ALA A C 1
ATOM 908 O O . ALA A 1 111 ? -10.976 -2.120 10.457 1.00 94.31 111 ALA A O 1
ATOM 909 N N . LEU A 1 112 ? -9.967 -3.787 9.341 1.00 93.88 112 LEU A N 1
ATOM 910 C CA . LEU A 1 112 ? -8.819 -3.899 10.240 1.00 93.88 112 LEU A CA 1
ATOM 911 C C . LEU A 1 112 ? -7.966 -2.621 10.256 1.00 93.88 112 LEU A C 1
ATOM 913 O O . LEU A 1 112 ? -7.612 -2.127 11.324 1.00 93.88 112 LEU A O 1
ATOM 917 N N . ALA A 1 113 ? -7.681 -2.039 9.090 1.00 94.31 113 ALA A N 1
ATOM 918 C CA . ALA A 1 113 ? -6.939 -0.785 8.998 1.00 94.31 113 ALA A CA 1
ATOM 919 C C . ALA A 1 113 ? -7.701 0.382 9.653 1.00 94.31 113 ALA A C 1
ATOM 921 O O . ALA A 1 113 ? -7.091 1.220 10.316 1.00 94.31 113 ALA A O 1
ATOM 922 N N . LEU A 1 114 ? -9.035 0.426 9.522 1.00 94.62 114 LEU A N 1
ATOM 923 C CA . LEU A 1 114 ? -9.893 1.391 10.221 1.00 94.62 114 LEU A CA 1
ATOM 924 C C . LEU A 1 114 ? -9.843 1.203 11.740 1.00 94.62 114 LEU A C 1
ATOM 926 O O . LEU A 1 114 ? -9.737 2.192 12.466 1.00 94.62 114 LEU A O 1
ATOM 930 N N . HIS A 1 115 ? -9.875 -0.044 12.211 1.00 94.12 115 HIS A N 1
ATOM 931 C CA . HIS A 1 115 ? -9.748 -0.370 13.628 1.00 94.12 115 HIS A CA 1
ATOM 932 C C . HIS A 1 115 ? -8.400 0.103 14.190 1.00 94.12 115 HIS A C 1
ATOM 934 O O . HIS A 1 115 ? -8.373 0.840 15.172 1.00 94.12 115 HIS A O 1
ATOM 940 N N . ASN A 1 116 ? -7.293 -0.221 13.515 1.00 92.81 116 ASN A N 1
ATOM 941 C CA . ASN A 1 116 ? -5.946 0.173 13.942 1.00 92.81 116 ASN A CA 1
ATOM 942 C C . ASN A 1 116 ? -5.710 1.691 13.870 1.00 92.81 116 ASN A C 1
ATOM 944 O O . ASN A 1 116 ? -4.933 2.234 14.650 1.00 92.81 116 ASN A O 1
ATOM 948 N N . ALA A 1 117 ? -6.416 2.402 12.984 1.00 93.69 117 ALA A N 1
ATOM 949 C CA . ALA A 1 117 ? -6.422 3.866 12.946 1.00 93.69 117 ALA A CA 1
ATOM 950 C C . ALA A 1 117 ? -7.262 4.518 14.065 1.00 93.69 117 ALA A C 1
ATOM 952 O O . ALA A 1 117 ? -7.351 5.744 14.119 1.00 93.69 117 ALA A O 1
ATOM 953 N N . GLY A 1 118 ? -7.940 3.731 14.910 1.00 93.62 118 GLY A N 1
ATOM 954 C CA . GLY A 1 118 ? -8.851 4.220 15.949 1.00 93.62 118 GLY A CA 1
ATOM 955 C C . GLY A 1 118 ? -10.232 4.649 15.437 1.00 93.62 118 GLY A C 1
ATOM 956 O O . GLY A 1 118 ? -11.016 5.240 16.179 1.00 93.62 118 GLY A O 1
ATOM 957 N N . ARG A 1 119 ? -10.568 4.358 14.173 1.00 94.00 119 ARG A N 1
ATOM 958 C CA . ARG A 1 119 ? -11.866 4.677 13.550 1.00 94.00 119 ARG A CA 1
ATOM 959 C C . ARG A 1 119 ? -12.859 3.538 13.766 1.00 94.00 119 ARG A C 1
ATOM 961 O O . ARG A 1 119 ? -13.365 2.941 12.815 1.00 94.00 119 ARG A O 1
ATOM 968 N N . TYR A 1 120 ? -13.122 3.241 15.035 1.00 91.88 120 TYR A N 1
ATOM 969 C CA . TYR A 1 120 ? -13.890 2.066 15.452 1.00 91.88 120 TYR A CA 1
ATOM 970 C C . TYR A 1 120 ? -15.314 2.040 14.893 1.00 91.88 120 TYR A C 1
ATOM 972 O O . TYR A 1 120 ? -15.750 1.002 14.415 1.00 91.88 120 TYR A O 1
ATOM 980 N N . THR A 1 121 ? -16.001 3.183 14.847 1.00 91.75 121 THR A N 1
ATOM 981 C CA . THR A 1 121 ? -17.383 3.276 14.344 1.00 91.75 121 THR A CA 1
ATOM 982 C C . THR A 1 121 ? -17.515 2.851 12.881 1.00 91.75 121 THR A C 1
ATOM 984 O O . THR A 1 121 ? -18.469 2.179 12.499 1.00 91.75 121 THR A O 1
ATOM 987 N N . GLU A 1 122 ? -16.550 3.222 12.039 1.00 90.81 122 GLU A N 1
ATOM 988 C CA . GLU A 1 122 ? -16.532 2.791 10.642 1.00 90.81 122 GLU A CA 1
ATOM 989 C C . GLU A 1 122 ? -16.097 1.336 10.510 1.00 90.81 122 GLU A C 1
ATOM 991 O O . GLU A 1 122 ? -16.676 0.613 9.702 1.00 90.81 122 GLU A O 1
ATOM 996 N N . ALA A 1 123 ? -15.111 0.902 11.301 1.00 92.19 123 ALA A N 1
ATOM 997 C CA . ALA A 1 123 ? -14.653 -0.483 11.311 1.00 92.19 123 ALA A CA 1
ATOM 998 C C . ALA A 1 123 ? -15.788 -1.449 11.682 1.00 92.19 123 ALA A C 1
ATOM 1000 O O . ALA A 1 123 ? -16.011 -2.425 10.971 1.00 92.19 123 ALA A O 1
ATOM 1001 N N . GLU A 1 124 ? -16.545 -1.143 12.739 1.00 91.25 124 GLU A N 1
ATOM 1002 C CA . GLU A 1 124 ? -17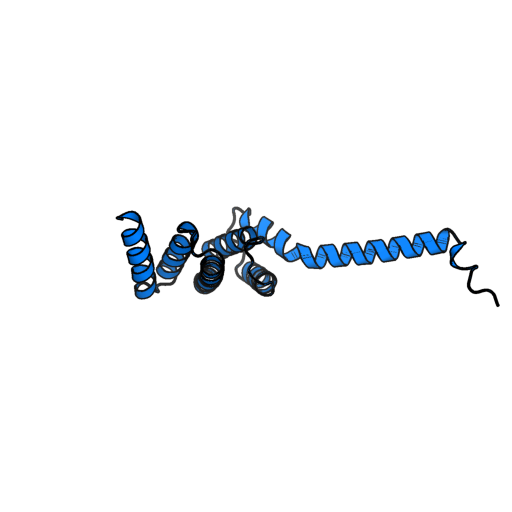.698 -1.927 13.195 1.00 91.25 124 GLU A CA 1
ATOM 1003 C C . GLU A 1 124 ? -18.736 -2.111 12.094 1.00 91.25 124 GLU A C 1
ATOM 1005 O O . GLU A 1 124 ? -19.232 -3.218 11.905 1.00 91.25 124 GLU A O 1
ATOM 1010 N N . ARG A 1 125 ? -19.023 -1.057 11.321 1.00 90.75 125 ARG A N 1
ATOM 1011 C CA . ARG A 1 125 ? -19.962 -1.153 10.202 1.00 90.75 125 ARG A CA 1
ATOM 1012 C C . ARG A 1 125 ? -19.488 -2.163 9.156 1.00 90.75 125 ARG A C 1
ATOM 1014 O O . ARG A 1 125 ? -20.267 -3.016 8.751 1.00 90.75 125 ARG A O 1
ATOM 1021 N N . TYR A 1 126 ? -18.216 -2.100 8.757 1.00 88.69 126 TYR A N 1
ATOM 1022 C CA . TYR A 1 126 ? -17.665 -3.050 7.785 1.00 88.69 126 TYR A CA 1
ATOM 1023 C C . TYR A 1 126 ? -17.579 -4.477 8.338 1.00 88.69 126 TYR A C 1
ATOM 1025 O O . TYR A 1 126 ? -17.840 -5.425 7.603 1.00 88.69 126 TYR A O 1
ATOM 1033 N N . PHE A 1 127 ? -17.254 -4.651 9.621 1.00 90.00 127 PHE A N 1
ATOM 1034 C CA . PHE A 1 127 ? -17.275 -5.971 10.252 1.00 90.00 127 PHE A CA 1
ATOM 1035 C C . PHE A 1 127 ? -18.691 -6.548 10.334 1.00 90.00 127 PHE A C 1
ATOM 1037 O O . PHE A 1 127 ? -18.874 -7.730 10.063 1.00 90.00 127 PHE A O 1
ATOM 1044 N N . ALA A 1 128 ? -19.694 -5.730 10.657 1.00 89.44 128 ALA A N 1
ATOM 1045 C CA . ALA A 1 128 ? -21.089 -6.158 10.694 1.00 89.44 128 ALA A CA 1
ATOM 1046 C C . ALA A 1 128 ? -21.609 -6.555 9.304 1.00 89.44 128 ALA A C 1
ATOM 1048 O O . ALA A 1 128 ? -22.287 -7.571 9.180 1.00 89.44 128 ALA A O 1
ATOM 1049 N N . GLU A 1 129 ? -21.260 -5.791 8.263 1.00 88.19 129 GLU A N 1
ATOM 1050 C CA . GLU A 1 129 ? -21.572 -6.136 6.870 1.00 88.19 129 GLU A CA 1
ATOM 1051 C C . GLU A 1 129 ? -20.949 -7.489 6.482 1.00 88.19 129 GLU A C 1
ATOM 1053 O O . GLU A 1 129 ? -21.651 -8.359 5.975 1.00 88.19 129 GLU A O 1
ATOM 1058 N N . LEU A 1 130 ? -19.665 -7.705 6.797 1.00 88.19 130 LEU A N 1
ATOM 1059 C CA . LEU A 1 130 ? -18.956 -8.954 6.488 1.00 88.19 130 LEU A CA 1
ATOM 1060 C C . LEU A 1 130 ? -19.528 -10.171 7.224 1.00 88.19 130 LEU A C 1
ATOM 1062 O O . LEU A 1 130 ? -19.756 -11.210 6.612 1.00 88.19 130 LEU A O 1
ATOM 1066 N N . LEU A 1 131 ? -19.789 -10.046 8.527 1.00 86.75 131 LEU A N 1
ATOM 1067 C CA . LEU A 1 131 ? -20.363 -11.132 9.328 1.00 86.75 131 LEU A CA 1
ATOM 1068 C C . LEU A 1 131 ? -21.805 -11.455 8.916 1.00 86.75 131 LEU A C 1
ATOM 1070 O O . LEU A 1 131 ? -22.233 -12.602 9.023 1.00 86.75 131 LEU A O 1
ATOM 1074 N N . GLY A 1 132 ? -22.557 -10.453 8.454 1.00 85.50 132 GLY A N 1
ATOM 1075 C CA . GLY A 1 132 ? -23.907 -10.642 7.930 1.0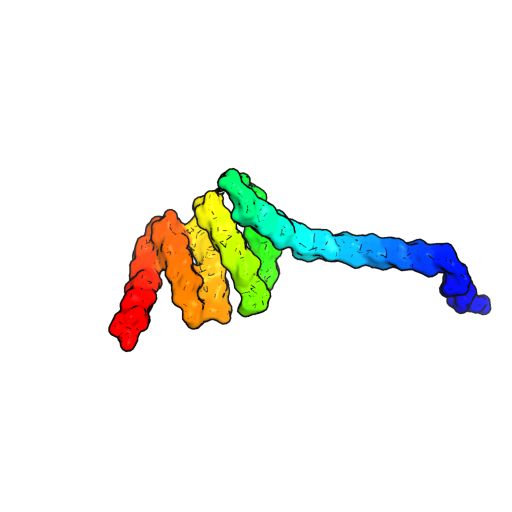0 85.50 132 GLY A CA 1
ATOM 1076 C C . GLY A 1 132 ? -23.931 -11.426 6.617 1.00 85.50 132 GLY A C 1
ATOM 1077 O O . GLY A 1 132 ? -24.807 -12.267 6.445 1.00 85.50 132 GLY A O 1
ATOM 1078 N N . GLU A 1 133 ? -22.966 -11.187 5.723 1.00 79.81 133 GLU A N 1
ATOM 1079 C CA . GLU A 1 133 ? -22.828 -11.913 4.450 1.00 79.81 133 GLU A CA 1
ATOM 1080 C C . GLU A 1 133 ? -22.412 -13.381 4.646 1.00 79.81 133 GLU A C 1
ATOM 1082 O O . GLU A 1 133 ? -22.881 -14.247 3.914 1.00 79.81 133 GLU A O 1
ATOM 1087 N N . GLU A 1 134 ? -21.559 -13.689 5.631 1.00 71.31 134 GLU A N 1
ATOM 1088 C CA . GLU A 1 134 ? -21.143 -15.075 5.918 1.00 71.31 134 GLU A CA 1
ATOM 1089 C C . GLU A 1 134 ? -22.244 -15.921 6.580 1.00 71.31 134 GLU A C 1
ATOM 1091 O O . GLU A 1 134 ? -22.178 -17.151 6.559 1.00 71.31 134 GLU A O 1
ATOM 1096 N N . ALA A 1 135 ? -23.246 -15.278 7.184 1.00 63.94 135 ALA A N 1
ATOM 1097 C CA . ALA A 1 135 ? -24.338 -15.947 7.890 1.00 63.94 135 ALA A CA 1
ATOM 1098 C C . ALA A 1 135 ? -25.535 -16.324 6.991 1.00 63.94 135 ALA A C 1
ATOM 1100 O O . ALA A 1 135 ? -26.452 -16.999 7.469 1.00 63.94 135 ALA A O 1
ATOM 1101 N N . THR A 1 136 ? -25.544 -15.889 5.727 1.00 53.53 136 THR A N 1
ATOM 1102 C CA . THR A 1 136 ? -26.580 -16.185 4.715 1.00 53.53 136 THR A CA 1
ATOM 1103 C C . THR A 1 136 ? -26.127 -17.223 3.704 1.00 53.53 136 THR A C 1
ATOM 1105 O O . THR A 1 136 ? -26.945 -18.120 3.396 1.00 53.53 136 THR A O 1
#

Radius of gyration: 22.6 Å; chains: 1; bounding box: 56×33×69 Å

pLDDT: mean 85.24, std 10.03, range [44.19, 95.0]

Secondary structure (DSSP, 8-state):
--TTSSTT-HHHHHHHHHHHHHHHHHHHHHHHHHHHHHHHHHH-SSPPPHHHHHHHHHHHHTSPP-GGGHHHHHHHHHHHHHTT-HHHHHHHHHHHHHH-TT-HHHHHHHHHHHHHTT-HHHHHHHHHHHHHHHT-